Protein AF-A0A3N5ZN12-F1 (afdb_monomer)

Nearest PDB structures (foldseek):
  2n4b-assembly1_A  TM=4.924E-01  e=3.530E-03  Cupriavidus metallidurans CH34
  3q6a-assembly1_A  TM=5.476E-01  e=1.997E-02  Staphylococcus saprophyticus subsp. saprophyticus ATCC 15305 = NCTC 7292
  3q6a-assembly1_D  TM=5.446E-01  e=5.948E-02  Staphylococcus saprophyticus subsp. saprophyticus ATCC 15305 = NCTC 7292
  5f4h-assembly1_B  TM=5.008E-01  e=3.365E-01  Saccharolobus islandicus L.S.2.15
  6mab-assembly1_A  TM=4.861E-01  e=3.156E-01  Chlamydia trachomatis L2/434/Bu

Structure (mmCIF, N/CA/C/O backbone):
data_AF-A0A3N5ZN12-F1
#
_entry.id   AF-A0A3N5ZN12-F1
#
loop_
_atom_site.group_PDB
_atom_site.id
_atom_site.type_symbol
_atom_site.label_atom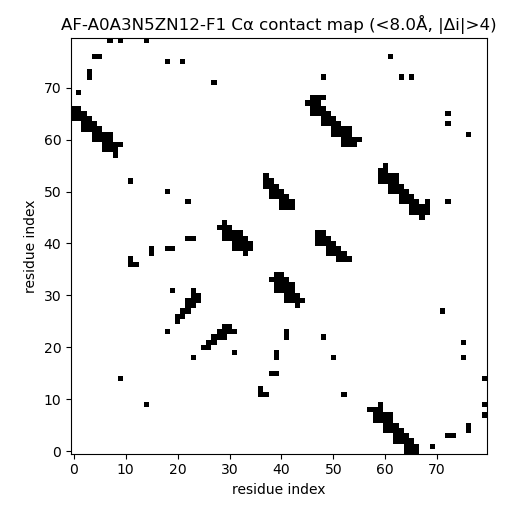_id
_atom_site.label_alt_id
_atom_site.label_comp_id
_atom_site.label_asym_id
_atom_site.label_entity_id
_atom_site.label_seq_id
_atom_site.pdbx_PDB_ins_code
_atom_site.Cartn_x
_atom_site.Cartn_y
_atom_site.Cartn_z
_atom_site.occupancy
_atom_site.B_iso_or_equiv
_atom_site.auth_seq_id
_atom_site.auth_comp_id
_atom_site.auth_asym_id
_atom_site.auth_atom_id
_atom_site.pdbx_PDB_model_num
ATOM 1 N N . MET A 1 1 ? 16.878 4.713 2.045 1.00 79.00 1 MET A N 1
ATOM 2 C CA . MET A 1 1 ? 15.550 4.179 2.410 1.00 79.00 1 MET A CA 1
ATOM 3 C C . MET A 1 1 ? 14.876 5.197 3.293 1.00 79.00 1 MET A C 1
ATOM 5 O O . MET A 1 1 ? 15.523 5.692 4.208 1.00 79.00 1 MET A O 1
ATOM 9 N N . LEU A 1 2 ? 13.628 5.528 2.982 1.00 93.12 2 LEU A N 1
ATOM 10 C CA . LEU A 1 2 ? 12.811 6.462 3.747 1.00 93.12 2 LEU A CA 1
ATOM 11 C C . LEU A 1 2 ? 11.667 5.692 4.405 1.00 93.12 2 LEU A C 1
ATOM 13 O O . LEU A 1 2 ? 11.108 4.791 3.783 1.00 93.12 2 LEU A O 1
ATOM 17 N N . ARG A 1 3 ? 11.309 6.074 5.633 1.00 95.31 3 ARG A N 1
ATOM 18 C CA . ARG A 1 3 ? 10.097 5.614 6.316 1.00 95.31 3 ARG A CA 1
ATOM 19 C C . ARG A 1 3 ? 9.247 6.822 6.673 1.00 95.31 3 ARG A C 1
ATOM 21 O O . ARG A 1 3 ? 9.759 7.788 7.235 1.00 95.31 3 ARG A O 1
ATOM 28 N N . ILE A 1 4 ? 7.970 6.774 6.321 1.00 95.06 4 ILE A N 1
ATOM 29 C CA . ILE A 1 4 ? 6.978 7.798 6.657 1.00 95.06 4 ILE A CA 1
ATOM 30 C C . ILE A 1 4 ? 5.731 7.116 7.205 1.00 95.06 4 ILE A C 1
ATOM 32 O O . ILE A 1 4 ? 5.344 6.061 6.713 1.00 95.06 4 ILE A O 1
ATOM 36 N N . ALA A 1 5 ? 5.107 7.706 8.220 1.00 94.50 5 ALA A N 1
ATOM 37 C CA . ALA A 1 5 ? 3.942 7.126 8.875 1.00 94.50 5 ALA A CA 1
ATOM 38 C C . ALA A 1 5 ? 2.820 8.153 9.048 1.00 94.50 5 ALA A C 1
ATOM 40 O O . ALA A 1 5 ? 3.084 9.347 9.213 1.00 94.50 5 ALA A O 1
ATOM 41 N N . LYS A 1 6 ? 1.569 7.685 9.017 1.00 94.25 6 LYS A N 1
ATOM 42 C CA . LYS A 1 6 ? 0.375 8.490 9.306 1.00 94.25 6 LYS A CA 1
ATOM 43 C C . LYS A 1 6 ? -0.682 7.642 10.004 1.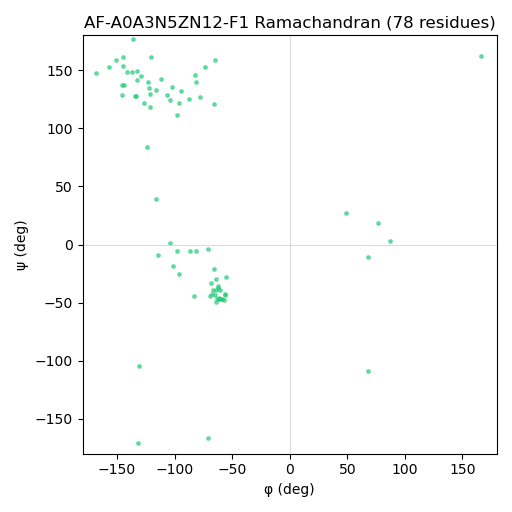00 94.25 6 LYS A C 1
ATOM 45 O O . LYS A 1 6 ? -0.959 6.524 9.575 1.00 94.25 6 LYS A O 1
ATOM 50 N N . SER A 1 7 ? -1.320 8.199 11.026 1.00 92.94 7 SER A N 1
ATOM 51 C CA . SER A 1 7 ? -2.471 7.572 11.676 1.00 92.94 7 SER A CA 1
ATOM 52 C C . SER A 1 7 ? -3.760 7.823 10.884 1.00 92.94 7 SER A C 1
ATOM 54 O O . SER A 1 7 ? -3.989 8.912 10.354 1.00 92.94 7 SER A O 1
ATOM 56 N N . THR A 1 8 ? -4.614 6.809 10.791 1.00 91.19 8 THR A N 1
ATOM 57 C CA . THR A 1 8 ? -5.910 6.840 10.109 1.00 91.19 8 THR A CA 1
ATOM 58 C C . THR A 1 8 ? -6.934 5.980 10.849 1.00 91.19 8 THR A C 1
ATOM 60 O O . THR A 1 8 ? -6.597 5.114 11.656 1.00 91.19 8 THR A O 1
ATOM 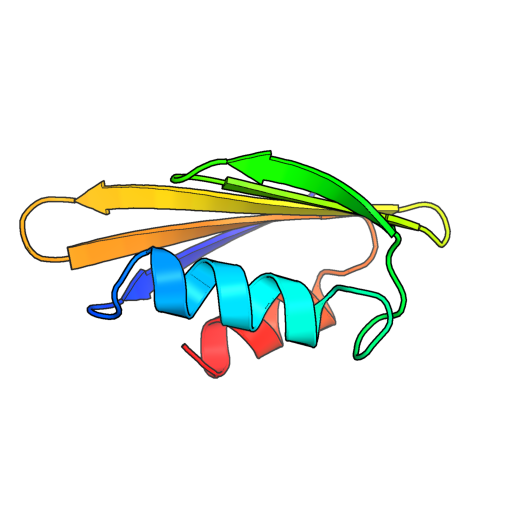63 N N . ARG A 1 9 ? -8.215 6.218 10.564 1.00 89.94 9 ARG A N 1
ATOM 64 C CA . ARG A 1 9 ? -9.349 5.448 11.104 1.00 89.94 9 ARG A CA 1
ATOM 65 C C . ARG A 1 9 ? -9.955 4.477 10.093 1.00 89.94 9 ARG A C 1
ATOM 67 O O . ARG A 1 9 ? -10.935 3.809 10.412 1.00 89.94 9 ARG A O 1
ATOM 74 N N . ARG A 1 10 ? -9.396 4.407 8.880 1.00 90.00 10 ARG A N 1
ATOM 75 C CA . ARG A 1 10 ? -9.848 3.474 7.840 1.00 90.00 10 ARG A CA 1
ATOM 76 C C . ARG A 1 10 ? -9.606 2.021 8.248 1.00 90.00 10 ARG A C 1
ATOM 78 O O . ARG A 1 10 ? -8.786 1.725 9.128 1.00 90.00 10 ARG A O 1
ATOM 85 N N . SER A 1 11 ? -10.345 1.106 7.629 1.00 90.31 11 SER A N 1
ATOM 86 C CA . SER A 1 11 ? -10.137 -0.323 7.856 1.00 90.31 11 SER A CA 1
ATOM 87 C C . SER A 1 11 ? -8.855 -0.816 7.162 1.00 90.31 11 SER A C 1
ATOM 89 O O . SER A 1 11 ? -8.452 -0.246 6.145 1.00 90.31 11 SER A O 1
ATOM 91 N N . PRO A 1 12 ? -8.201 -1.878 7.672 1.00 91.00 12 PRO A N 1
ATOM 92 C CA . PRO A 1 12 ? -7.001 -2.433 7.050 1.00 91.00 12 PRO A CA 1
ATOM 93 C C . PRO A 1 12 ? -7.227 -2.839 5.593 1.00 91.00 12 PRO A C 1
ATOM 95 O O . PRO A 1 12 ? -6.425 -2.496 4.730 1.00 91.00 12 PRO A O 1
ATOM 98 N N . ALA A 1 13 ? -8.359 -3.490 5.310 1.00 91.25 13 ALA A N 1
ATOM 99 C CA . ALA A 1 13 ? -8.726 -3.915 3.964 1.00 91.25 13 ALA A CA 1
ATOM 100 C C . ALA A 1 13 ? -8.816 -2.728 2.992 1.00 91.25 13 ALA A C 1
ATOM 102 O O . ALA A 1 13 ? -8.202 -2.770 1.930 1.00 91.25 13 ALA A O 1
ATOM 103 N N . GLU A 1 14 ? -9.480 -1.634 3.386 1.00 92.81 14 GLU A N 1
ATOM 104 C CA . GLU A 1 14 ? -9.563 -0.423 2.558 1.00 92.81 14 GLU A CA 1
ATOM 105 C C . GLU A 1 14 ? -8.183 0.178 2.267 1.00 92.81 14 GLU A C 1
ATOM 107 O O . GLU A 1 14 ? -7.934 0.645 1.155 1.00 92.81 14 GLU A O 1
ATOM 112 N N . ILE A 1 15 ? -7.278 0.171 3.251 1.00 93.88 15 ILE A N 1
ATOM 113 C CA . ILE A 1 15 ? -5.928 0.718 3.081 1.00 93.88 15 ILE A CA 1
ATOM 114 C C . ILE A 1 15 ? -5.110 -0.156 2.125 1.00 93.88 15 ILE A C 1
ATOM 116 O O . ILE A 1 15 ? -4.448 0.380 1.236 1.00 93.88 15 ILE A O 1
ATOM 120 N N . LEU A 1 16 ? -5.166 -1.482 2.278 1.00 94.25 16 LEU A N 1
ATOM 121 C CA . LEU A 1 16 ? -4.435 -2.421 1.423 1.00 94.25 16 LEU A CA 1
ATOM 122 C C . LEU A 1 16 ? -4.965 -2.418 -0.015 1.00 94.25 16 LEU A C 1
ATOM 124 O O . LEU A 1 16 ? -4.167 -2.367 -0.947 1.00 94.25 16 LEU A O 1
ATOM 128 N N . ASP A 1 17 ? -6.286 -2.389 -0.207 1.00 93.75 17 ASP A N 1
ATOM 129 C CA . ASP A 1 17 ? -6.900 -2.297 -1.537 1.00 93.75 17 ASP A CA 1
ATOM 130 C C . ASP A 1 17 ? -6.553 -0.966 -2.221 1.00 93.75 17 ASP A C 1
ATOM 132 O O . ASP A 1 17 ? -6.290 -0.911 -3.426 1.00 93.75 17 ASP A O 1
ATOM 136 N N . GLN A 1 18 ? -6.519 0.133 -1.459 1.00 93.94 18 GLN A N 1
ATOM 137 C CA . GLN A 1 18 ? -6.076 1.419 -1.988 1.00 93.94 18 GLN A CA 1
ATOM 138 C C . GLN A 1 18 ? -4.583 1.395 -2.338 1.00 93.94 18 GLN A C 1
ATOM 140 O O . GLN A 1 18 ? -4.202 1.972 -3.356 1.00 93.94 18 GLN A O 1
ATOM 145 N N . ALA A 1 19 ? -3.742 0.739 -1.531 1.00 94.88 19 ALA A N 1
ATOM 146 C CA . ALA A 1 19 ? -2.311 0.602 -1.795 1.00 94.88 19 ALA A CA 1
ATOM 147 C C . ALA A 1 19 ? -2.047 -0.221 -3.063 1.00 94.88 19 ALA A C 1
ATOM 149 O O . ALA A 1 19 ? -1.254 0.203 -3.898 1.00 94.88 19 ALA A O 1
ATOM 150 N N . GLU A 1 20 ? -2.758 -1.334 -3.255 1.00 94.56 20 GLU A N 1
ATOM 151 C CA . GLU A 1 20 ? -2.700 -2.153 -4.473 1.00 94.56 20 GLU A CA 1
ATOM 152 C C . GLU A 1 20 ? -3.047 -1.341 -5.722 1.00 94.56 20 GLU A C 1
ATOM 154 O O . GLU A 1 20 ? -2.294 -1.342 -6.693 1.00 94.56 20 GLU A O 1
ATOM 159 N N . ARG A 1 21 ? -4.139 -0.573 -5.681 1.00 94.06 21 ARG A N 1
ATOM 160 C CA . ARG A 1 21 ? -4.550 0.270 -6.814 1.00 94.06 21 ARG A CA 1
ATOM 161 C C . ARG A 1 21 ? -3.599 1.434 -7.073 1.00 94.06 21 ARG A C 1
ATOM 163 O O . ARG A 1 21 ? -3.464 1.859 -8.215 1.00 94.06 21 ARG A O 1
ATOM 170 N N . PHE A 1 22 ? -2.993 1.987 -6.024 1.00 95.38 22 PHE A N 1
ATOM 171 C CA . PHE A 1 22 ? -2.143 3.170 -6.132 1.00 95.38 22 PHE A CA 1
ATOM 172 C C . PHE A 1 22 ? -0.712 2.828 -6.555 1.00 95.38 22 PHE A C 1
ATOM 174 O O . PHE A 1 22 ? -0.160 3.511 -7.409 1.00 95.38 22 PHE A O 1
ATOM 181 N N . PHE A 1 23 ? -0.107 1.792 -5.973 1.00 95.12 23 PHE A N 1
ATOM 182 C CA . PHE A 1 23 ? 1.283 1.420 -6.248 1.00 95.12 23 PHE A CA 1
ATOM 183 C C . PHE A 1 23 ? 1.419 0.313 -7.298 1.00 95.12 23 PHE A C 1
ATOM 185 O O . PHE A 1 23 ? 2.453 0.244 -7.956 1.00 95.12 23 PHE A O 1
ATOM 192 N N . GLY A 1 24 ? 0.402 -0.534 -7.467 1.00 93.12 24 GLY A N 1
ATOM 193 C CA . GLY A 1 24 ? 0.420 -1.647 -8.415 1.00 93.12 24 GLY A CA 1
ATOM 194 C C . GLY A 1 24 ? 0.343 -1.223 -9.886 1.00 93.12 24 GLY A C 1
ATOM 195 O O . GLY A 1 24 ? 0.461 -0.045 -10.229 1.00 93.12 24 GLY A O 1
ATOM 196 N N . GLU A 1 25 ? 0.082 -2.191 -10.769 1.00 86.75 25 GLU A N 1
ATOM 197 C CA . GLU A 1 25 ? 0.051 -2.002 -12.232 1.00 86.75 25 GLU A CA 1
ATOM 198 C C . GLU A 1 25 ? -0.915 -0.901 -12.709 1.00 86.75 25 GLU A C 1
ATOM 200 O O . GLU A 1 25 ? -0.673 -0.270 -13.734 1.00 86.75 25 GLU A O 1
ATOM 205 N N . GLY A 1 26 ? -1.992 -0.635 -11.959 1.00 81.62 26 GLY A N 1
ATOM 206 C CA . GLY A 1 26 ? -2.968 0.416 -12.270 1.00 81.62 26 GLY A CA 1
ATOM 207 C C . GLY A 1 26 ? -2.573 1.836 -11.840 1.00 81.62 26 GLY A C 1
ATOM 208 O O . GLY A 1 26 ? -3.313 2.776 -12.136 1.00 81.62 26 GLY A O 1
ATOM 209 N N . GLY A 1 27 ? -1.452 2.000 -11.133 1.00 89.44 27 GLY A N 1
ATOM 210 C CA . GLY A 1 27 ? -0.982 3.277 -10.597 1.00 89.44 27 GLY A CA 1
ATOM 211 C C . GLY A 1 27 ? 0.488 3.532 -10.924 1.00 89.44 27 GLY A C 1
ATOM 212 O O . GLY A 1 27 ? 0.810 3.872 -12.058 1.00 89.44 27 GLY A O 1
ATOM 213 N N . GLU A 1 28 ? 1.381 3.379 -9.944 1.00 91.44 28 GLU A N 1
ATOM 214 C CA . GLU A 1 28 ? 2.836 3.563 -10.128 1.00 91.44 28 GLU A CA 1
ATOM 215 C C . GLU A 1 28 ? 3.506 2.445 -10.956 1.00 91.44 28 GLU A C 1
ATOM 217 O O . GLU A 1 28 ? 4.697 2.522 -11.257 1.00 91.44 28 GLU A O 1
ATOM 222 N N . GLY A 1 29 ? 2.764 1.403 -11.346 1.00 92.94 29 GLY A N 1
ATOM 223 C CA . GLY A 1 29 ? 3.256 0.355 -12.239 1.00 92.94 29 GLY A CA 1
ATOM 224 C C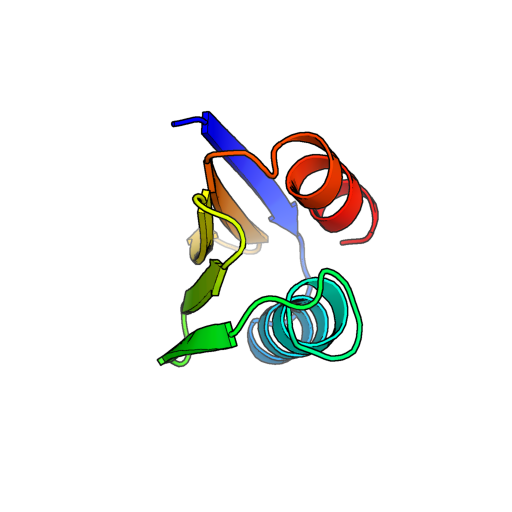 . GLY A 1 29 ? 4.180 -0.658 -11.561 1.00 92.94 29 GLY A C 1
ATOM 225 O O . GLY A 1 29 ? 4.945 -1.337 -12.246 1.00 92.94 29 GLY A O 1
ATOM 226 N N . LEU A 1 30 ? 4.162 -0.750 -10.227 1.00 95.06 30 LEU A N 1
ATOM 227 C CA . LEU A 1 30 ? 5.019 -1.678 -9.495 1.00 95.06 30 LEU A CA 1
ATOM 228 C C . LEU A 1 30 ? 4.419 -3.081 -9.455 1.00 95.06 30 LEU A C 1
ATOM 230 O O . LEU A 1 30 ? 3.208 -3.266 -9.326 1.00 95.06 30 LEU A O 1
ATOM 234 N N . ALA A 1 31 ? 5.288 -4.087 -9.488 1.00 94.94 31 ALA A N 1
ATOM 235 C CA . ALA A 1 31 ? 4.872 -5.465 -9.300 1.00 94.94 31 ALA A CA 1
ATOM 236 C C . ALA A 1 31 ? 4.636 -5.723 -7.809 1.00 94.94 31 ALA A C 1
ATOM 238 O O . ALA A 1 31 ? 5.520 -5.471 -6.986 1.00 94.94 31 ALA A O 1
ATOM 239 N N . GLN A 1 32 ? 3.462 -6.247 -7.451 1.00 95.38 32 GLN A N 1
ATOM 240 C CA . GLN A 1 32 ? 3.195 -6.695 -6.086 1.00 95.38 32 GLN A CA 1
ATOM 241 C C . GLN A 1 32 ? 4.091 -7.897 -5.762 1.00 95.38 32 GLN A C 1
ATOM 243 O O . GLN A 1 32 ? 4.019 -8.933 -6.421 1.00 95.38 32 GLN A O 1
ATOM 248 N N . THR A 1 33 ? 4.919 -7.769 -4.730 1.00 94.19 33 THR A N 1
ATOM 249 C CA . THR A 1 33 ? 5.851 -8.817 -4.287 1.00 94.19 33 THR A CA 1
ATOM 250 C C . THR A 1 33 ? 5.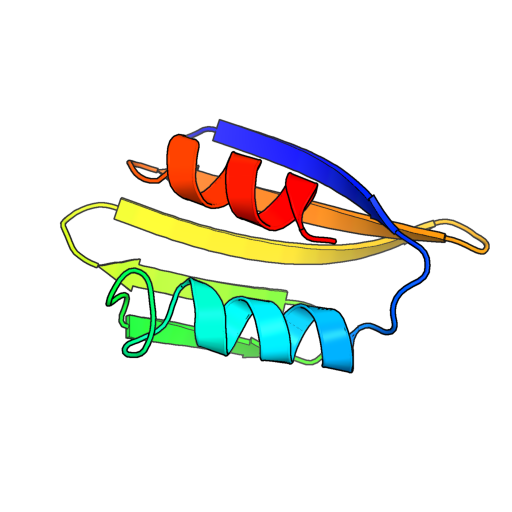354 -9.577 -3.062 1.00 94.19 33 THR A C 1
ATOM 252 O O . THR A 1 33 ? 5.814 -10.686 -2.806 1.00 94.19 33 THR A O 1
ATOM 255 N N . GLY A 1 34 ? 4.391 -9.024 -2.321 1.00 91.88 34 GLY A N 1
ATOM 256 C CA . GLY A 1 34 ? 3.757 -9.705 -1.195 1.00 91.88 34 GLY A CA 1
ATOM 257 C C . GLY A 1 34 ? 2.517 -8.970 -0.703 1.00 91.88 34 GLY A C 1
ATOM 258 O O . GLY A 1 34 ? 2.458 -7.746 -0.773 1.00 91.88 34 GLY A O 1
ATOM 259 N N . ARG A 1 35 ? 1.530 -9.718 -0.205 1.00 92.69 35 ARG A N 1
ATOM 260 C CA . ARG A 1 35 ? 0.295 -9.189 0.385 1.00 92.69 35 ARG A CA 1
ATOM 261 C C . ARG A 1 35 ? -0.157 -10.093 1.528 1.00 92.69 35 ARG A C 1
ATOM 263 O O . ARG A 1 35 ? -0.294 -11.295 1.336 1.00 92.69 35 ARG A O 1
ATOM 270 N N . ASN A 1 36 ? -0.412 -9.487 2.680 1.00 92.06 36 ASN A N 1
ATOM 271 C CA . ASN A 1 36 ? -0.962 -10.093 3.888 1.00 92.06 36 ASN A CA 1
ATOM 272 C C . ASN A 1 36 ? -2.043 -9.171 4.473 1.00 92.06 36 ASN A C 1
ATOM 274 O O . ASN A 1 36 ? -2.248 -8.058 3.999 1.00 92.06 36 ASN A O 1
ATOM 278 N N . GLU A 1 37 ? -2.699 -9.603 5.547 1.00 88.94 37 GLU A N 1
ATOM 279 C CA . GLU A 1 37 ? -3.750 -8.827 6.226 1.00 88.94 37 GLU A CA 1
ATOM 280 C C . GLU A 1 37 ? -3.237 -7.538 6.898 1.00 88.94 37 GLU A C 1
ATOM 282 O O . GLU A 1 37 ? -4.014 -6.615 7.138 1.00 88.94 37 GLU A O 1
ATOM 287 N N . CYS A 1 38 ? -1.933 -7.449 7.184 1.00 90.00 38 CYS A N 1
ATOM 288 C CA . CYS A 1 38 ? -1.307 -6.290 7.826 1.00 90.00 38 CYS A CA 1
ATOM 289 C C . CYS A 1 38 ? -0.310 -5.540 6.936 1.00 90.00 38 CYS A C 1
ATOM 291 O O . CYS A 1 38 ? 0.165 -4.476 7.327 1.00 90.00 38 CYS A O 1
ATOM 293 N N . CYS A 1 39 ? 0.051 -6.071 5.766 1.00 93.94 39 CYS A N 1
ATOM 294 C CA . CYS A 1 39 ? 1.103 -5.473 4.953 1.00 93.94 39 CYS A CA 1
ATOM 295 C C . CYS A 1 39 ? 1.007 -5.832 3.473 1.00 93.94 39 CYS A C 1
ATOM 297 O O . CYS A 1 39 ? 0.507 -6.890 3.093 1.00 93.94 39 CYS A O 1
ATOM 299 N N . ILE A 1 40 ? 1.519 -4.942 2.630 1.00 96.19 40 ILE A N 1
ATOM 300 C CA . ILE A 1 40 ? 1.613 -5.137 1.185 1.00 96.19 40 ILE A CA 1
ATOM 301 C C . ILE A 1 40 ? 2.902 -4.501 0.668 1.00 96.19 40 ILE A C 1
ATOM 303 O O . ILE A 1 40 ? 3.274 -3.404 1.083 1.00 96.19 40 ILE A O 1
ATOM 307 N N . SER A 1 41 ? 3.587 -5.203 -0.227 1.00 96.56 41 SER A N 1
ATOM 308 C CA . SER A 1 41 ? 4.893 -4.814 -0.750 1.00 96.56 41 SER A CA 1
ATOM 309 C C . SER A 1 41 ? 4.904 -4.854 -2.269 1.00 96.56 41 SER A C 1
ATOM 311 O O . SER A 1 41 ? 4.298 -5.730 -2.889 1.00 96.56 41 SER A O 1
ATOM 313 N N . PHE A 1 42 ? 5.643 -3.921 -2.856 1.00 96.75 42 PHE A N 1
ATOM 314 C CA . PHE A 1 42 ? 5.802 -3.747 -4.288 1.00 96.75 42 PHE A CA 1
ATOM 315 C C . PHE A 1 42 ? 7.264 -3.472 -4.637 1.00 96.75 42 PHE A C 1
ATOM 317 O O . PHE A 1 42 ? 7.989 -2.833 -3.870 1.00 96.75 42 PHE A O 1
ATOM 324 N N . ALA A 1 43 ? 7.694 -3.920 -5.813 1.00 95.12 43 ALA A N 1
ATOM 325 C CA . ALA A 1 43 ? 9.022 -3.637 -6.343 1.00 95.12 43 ALA A CA 1
ATOM 326 C C . ALA A 1 43 ? 8.970 -3.384 -7.851 1.00 95.12 43 ALA A C 1
ATOM 328 O O . ALA A 1 43 ? 8.144 -3.944 -8.571 1.00 95.12 43 ALA A O 1
ATOM 329 N N . GLY A 1 44 ? 9.871 -2.533 -8.331 1.00 93.25 44 GLY A N 1
ATOM 330 C CA . GLY A 1 44 ? 9.927 -2.145 -9.737 1.00 93.25 44 GLY A CA 1
ATOM 331 C C . GLY A 1 44 ? 10.816 -0.927 -9.952 1.00 93.25 44 GLY A C 1
ATOM 332 O O . GLY A 1 44 ? 11.167 -0.231 -9.002 1.00 93.25 44 GLY A O 1
ATOM 333 N N . ALA A 1 45 ? 11.228 -0.705 -11.202 1.00 88.56 45 ALA A N 1
ATOM 334 C CA . ALA A 1 45 ? 12.032 0.448 -11.633 1.00 88.56 45 ALA A CA 1
ATOM 335 C C . ALA A 1 45 ? 13.289 0.751 -10.775 1.00 88.56 45 ALA A C 1
ATOM 337 O O . ALA A 1 45 ? 13.744 1.887 -10.712 1.00 88.56 45 ALA A O 1
ATOM 338 N N . GLY A 1 46 ? 13.870 -0.268 -10.126 1.00 90.62 46 GLY A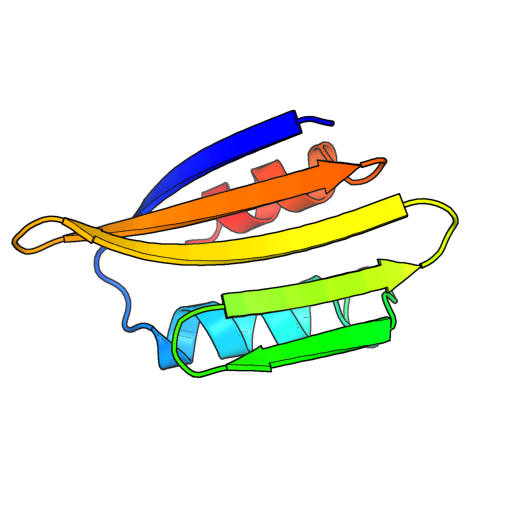 N 1
ATOM 339 C CA . GLY A 1 46 ? 15.066 -0.132 -9.281 1.00 90.62 46 GLY A CA 1
ATOM 340 C C . GLY A 1 46 ? 14.806 0.241 -7.814 1.00 90.62 46 GLY A C 1
ATOM 341 O O . G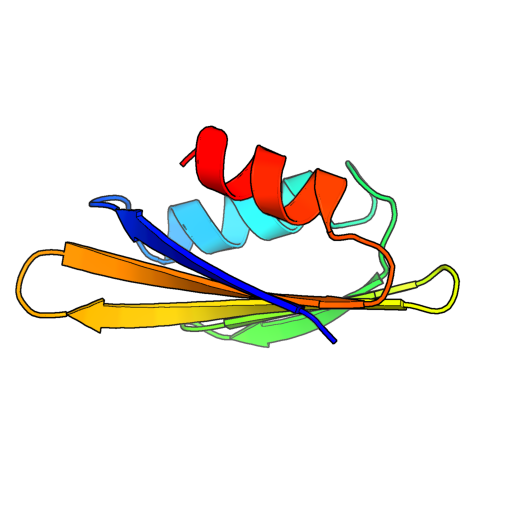LY A 1 46 ? 15.765 0.383 -7.054 1.00 90.62 46 GLY A O 1
ATOM 342 N N . GLY A 1 47 ? 13.544 0.351 -7.396 1.00 93.88 47 GLY A N 1
ATOM 343 C CA . GLY A 1 47 ? 13.147 0.648 -6.021 1.00 93.88 47 GLY A CA 1
ATOM 344 C C . GLY A 1 47 ? 12.067 -0.293 -5.482 1.00 93.88 47 GLY A C 1
ATOM 345 O O . GLY A 1 47 ? 11.725 -1.312 -6.092 1.00 93.88 47 GLY A O 1
ATOM 346 N N . HIS A 1 48 ? 11.535 0.058 -4.313 1.00 95.12 48 HIS A N 1
ATOM 347 C CA . HIS A 1 48 ? 10.490 -0.708 -3.636 1.00 95.12 48 HIS A CA 1
ATOM 348 C C . HIS A 1 48 ? 9.596 0.182 -2.779 1.00 95.12 48 HIS A C 1
ATOM 350 O O . HIS A 1 48 ? 9.997 1.270 -2.364 1.00 95.12 48 HIS A O 1
ATOM 356 N N . VAL A 1 49 ? 8.395 -0.316 -2.497 1.00 96.56 49 VAL A N 1
ATOM 357 C CA . VAL A 1 49 ? 7.433 0.270 -1.561 1.00 96.56 49 VAL A CA 1
ATOM 358 C C . VAL A 1 49 ? 6.892 -0.849 -0.683 1.00 96.56 49 VAL A C 1
ATOM 360 O O . VAL A 1 49 ? 6.415 -1.851 -1.200 1.00 96.56 49 VAL A O 1
ATOM 363 N N . ALA A 1 50 ? 6.940 -0.687 0.633 1.00 96.62 50 ALA A N 1
ATOM 364 C CA . ALA A 1 50 ? 6.330 -1.601 1.588 1.00 96.62 50 ALA A CA 1
ATOM 365 C C . ALA A 1 50 ? 5.415 -0.813 2.524 1.00 96.62 50 ALA A C 1
ATOM 367 O O . ALA A 1 50 ? 5.856 0.116 3.197 1.00 96.62 50 ALA A O 1
ATOM 368 N N . VAL A 1 51 ? 4.140 -1.184 2.552 1.00 96.62 51 VAL A N 1
ATOM 369 C CA . VAL A 1 51 ? 3.115 -0.597 3.413 1.00 96.62 51 VAL A CA 1
ATOM 370 C C . VAL A 1 51 ? 2.846 -1.565 4.555 1.00 96.62 51 VAL A C 1
ATOM 372 O O . VAL A 1 51 ? 2.510 -2.725 4.320 1.00 96.62 51 VAL A O 1
ATOM 375 N N . THR A 1 52 ? 2.978 -1.084 5.785 1.00 96.19 52 THR A N 1
ATOM 376 C CA . THR A 1 52 ? 2.732 -1.848 7.010 1.00 96.19 52 THR A CA 1
ATOM 377 C C . THR A 1 52 ? 1.665 -1.150 7.837 1.00 96.19 52 THR A C 1
ATOM 379 O O . THR A 1 52 ? 1.699 0.066 8.018 1.00 96.19 52 THR A O 1
ATOM 382 N N . LEU A 1 53 ? 0.711 -1.925 8.336 1.00 94.50 53 LEU A N 1
ATOM 383 C CA . LEU A 1 53 ? -0.362 -1.467 9.203 1.00 94.50 53 LEU A CA 1
ATOM 384 C C . LEU A 1 53 ? -0.097 -1.946 10.624 1.00 94.50 53 LEU A C 1
ATOM 386 O O . LEU A 1 53 ? 0.104 -3.138 10.858 1.00 94.50 53 LEU A O 1
ATOM 390 N N . SER A 1 54 ? -0.144 -1.021 11.574 1.00 92.00 54 SER A N 1
ATOM 391 C CA . SER A 1 54 ? -0.112 -1.316 13.003 1.00 92.00 54 SER A CA 1
ATOM 392 C C . SER A 1 54 ? -1.346 -0.735 13.686 1.00 92.00 54 SER A C 1
ATOM 394 O O . SER A 1 54 ? -1.811 0.357 13.355 1.00 92.00 54 SER A O 1
ATOM 396 N N . GLU A 1 55 ? -1.920 -1.481 14.628 1.00 87.12 55 GLU A N 1
ATOM 397 C CA . GLU A 1 55 ? -3.019 -0.980 15.454 1.00 87.12 55 GLU A CA 1
ATOM 398 C C . GLU A 1 55 ? -2.450 -0.253 16.674 1.00 87.12 55 GLU A C 1
ATOM 400 O O . GLU A 1 55 ? -1.662 -0.815 17.435 1.00 87.12 55 GLU A O 1
ATOM 405 N N . GLU A 1 56 ? -2.856 1.000 16.863 1.00 80.88 56 GLU A N 1
ATOM 406 C CA . GLU A 1 56 ? -2.432 1.850 17.971 1.00 80.88 56 GLU A CA 1
ATOM 407 C C . GLU A 1 56 ? -3.678 2.348 18.720 1.00 80.88 56 GLU A C 1
ATOM 409 O O . GLU A 1 56 ? -4.253 3.410 18.467 1.00 80.88 56 GLU A O 1
ATOM 414 N N . GLY A 1 57 ? -4.164 1.508 19.637 1.00 78.12 57 GLY A N 1
ATOM 415 C CA . GLY A 1 57 ? -5.363 1.785 20.424 1.00 78.12 57 GLY A CA 1
ATOM 416 C C . GLY A 1 57 ? -6.639 1.791 19.577 1.00 78.12 57 GLY A C 1
ATOM 417 O O . GLY A 1 57 ? -7.129 0.738 19.181 1.00 78.12 57 GLY A O 1
ATOM 418 N N . ARG A 1 58 ? -7.226 2.975 19.359 1.00 77.31 58 ARG A N 1
ATOM 419 C CA . ARG A 1 58 ? -8.445 3.153 18.537 1.00 77.31 58 ARG A CA 1
ATOM 420 C C . ARG A 1 58 ? -8.148 3.597 17.106 1.00 77.31 58 ARG A C 1
ATOM 422 O O . ARG A 1 58 ? -9.077 3.720 16.309 1.00 77.31 58 ARG A O 1
ATOM 429 N N . GLU A 1 59 ? -6.890 3.881 16.799 1.00 85.38 59 GLU A N 1
ATOM 430 C CA . GLU A 1 59 ? -6.448 4.368 15.497 1.00 85.38 59 GLU A CA 1
ATOM 431 C C . GLU A 1 59 ? -5.439 3.381 14.905 1.00 85.38 59 GLU A C 1
ATOM 433 O O . GLU A 1 59 ? -4.906 2.513 15.596 1.00 85.38 59 GLU A O 1
ATOM 438 N N . ARG A 1 60 ? -5.230 3.453 13.592 1.00 89.75 60 ARG A N 1
ATOM 439 C CA . ARG A 1 60 ? -4.276 2.598 12.885 1.00 89.75 60 ARG A CA 1
ATOM 440 C C . ARG A 1 60 ? -3.181 3.450 12.303 1.00 89.75 60 ARG A C 1
ATOM 442 O O . ARG A 1 60 ? -3.467 4.453 11.655 1.00 89.75 60 ARG A O 1
ATOM 449 N N . THR A 1 61 ? -1.947 3.033 12.493 1.00 94.25 61 THR A N 1
ATOM 450 C CA . THR A 1 61 ? -0.788 3.698 11.923 1.00 94.25 61 THR A CA 1
ATOM 451 C C . THR A 1 61 ? -0.413 2.982 10.630 1.00 94.25 61 THR A C 1
ATOM 453 O O . THR A 1 61 ? -0.199 1.772 10.600 1.00 94.25 61 THR A O 1
ATOM 456 N N . VAL A 1 62 ? -0.398 3.739 9.534 1.00 95.56 62 VAL A N 1
ATOM 457 C CA . VAL A 1 62 ? 0.063 3.288 8.220 1.00 95.56 62 VAL A CA 1
ATOM 458 C C . VAL A 1 62 ? 1.492 3.759 8.059 1.00 95.56 62 VAL A C 1
ATOM 460 O O . VAL A 1 62 ? 1.735 4.961 7.954 1.00 95.56 62 VAL A O 1
ATOM 463 N N . GLU A 1 63 ? 2.429 2.824 8.044 1.00 96.19 63 GLU A N 1
ATOM 464 C CA . GLU A 1 63 ? 3.834 3.086 7.771 1.00 96.19 63 GLU A CA 1
ATOM 465 C C . GLU A 1 63 ? 4.164 2.679 6.336 1.00 96.19 63 GLU A C 1
ATOM 467 O O . GLU A 1 63 ? 3.766 1.612 5.872 1.00 96.19 63 GLU A O 1
ATOM 472 N N . ILE A 1 64 ? 4.907 3.528 5.632 1.00 96.62 64 ILE A N 1
ATOM 473 C CA . ILE A 1 64 ? 5.417 3.247 4.296 1.00 96.62 64 ILE A CA 1
ATOM 474 C C . ILE A 1 64 ? 6.925 3.353 4.323 1.00 96.62 64 ILE A C 1
ATOM 476 O O . ILE A 1 64 ? 7.490 4.421 4.569 1.00 96.62 64 ILE A O 1
ATOM 480 N N . GLU A 1 65 ? 7.566 2.238 4.021 1.00 96.75 65 GLU A N 1
ATOM 481 C CA . GLU A 1 65 ? 8.970 2.183 3.683 1.00 96.75 65 GLU A CA 1
ATOM 482 C C . GLU A 1 65 ? 9.123 2.246 2.166 1.00 96.75 65 GLU A C 1
ATOM 484 O O . GLU A 1 65 ? 8.445 1.532 1.430 1.00 96.75 65 GLU A O 1
ATOM 489 N N . THR A 1 66 ? 10.016 3.103 1.684 1.00 95.62 66 THR A N 1
ATOM 490 C CA . THR A 1 66 ? 10.222 3.277 0.249 1.00 95.62 66 THR A CA 1
ATOM 491 C C . THR A 1 66 ? 11.675 3.557 -0.120 1.00 95.62 66 THR A C 1
ATOM 493 O O . THR A 1 66 ? 12.471 4.110 0.657 1.00 95.62 66 THR A O 1
ATOM 496 N N . ARG A 1 67 ? 12.018 3.178 -1.350 1.00 95.44 67 ARG A N 1
ATOM 497 C CA . ARG A 1 67 ? 13.241 3.550 -2.055 1.00 95.44 67 ARG A CA 1
ATOM 498 C C . ARG A 1 67 ? 12.868 3.980 -3.470 1.00 95.44 67 ARG A C 1
ATOM 500 O O . ARG A 1 67 ? 12.181 3.232 -4.147 1.00 95.44 67 ARG A O 1
ATOM 507 N N . GLU A 1 68 ? 13.322 5.157 -3.896 1.00 94.38 68 GLU A N 1
ATOM 508 C CA . GLU A 1 68 ? 12.970 5.824 -5.168 1.00 94.38 68 GLU A CA 1
ATOM 509 C C . GLU A 1 68 ? 11.511 6.323 -5.305 1.00 94.38 68 GLU A C 1
ATOM 511 O O . GLU A 1 68 ? 11.237 7.126 -6.190 1.00 94.38 68 GLU A O 1
ATOM 516 N N . PHE A 1 69 ? 10.585 5.963 -4.403 1.00 94.81 69 PHE A N 1
ATOM 517 C CA . PHE A 1 69 ? 9.166 6.368 -4.480 1.00 94.81 69 PHE A CA 1
ATOM 518 C C . PHE A 1 69 ? 8.716 7.258 -3.307 1.00 94.81 69 PHE A C 1
ATOM 520 O O . PHE A 1 69 ? 7.595 7.123 -2.814 1.00 94.81 69 PHE A O 1
ATOM 527 N N . GLU A 1 70 ? 9.564 8.186 -2.843 1.00 94.69 70 GLU A N 1
ATOM 528 C CA . GLU A 1 70 ? 9.212 9.106 -1.743 1.00 94.69 70 GLU A CA 1
ATOM 529 C C . GLU A 1 70 ? 7.982 9.969 -2.074 1.00 94.69 70 GLU A C 1
ATOM 531 O O . GLU A 1 70 ? 7.067 10.090 -1.257 1.00 94.69 70 GLU A O 1
ATOM 536 N N . TYR A 1 71 ? 7.938 10.557 -3.271 1.00 94.56 71 TYR A N 1
ATOM 537 C CA . TYR A 1 71 ? 6.830 11.424 -3.673 1.00 94.56 71 TYR A CA 1
ATOM 538 C C . TYR A 1 71 ? 5.488 10.664 -3.762 1.00 94.56 71 TYR A C 1
ATOM 540 O O . TYR A 1 71 ? 4.522 11.106 -3.128 1.00 94.56 71 TYR A O 1
ATOM 548 N N . PRO A 1 72 ? 5.403 9.497 -4.440 1.00 94.12 72 PRO A N 1
ATOM 549 C CA . PRO A 1 72 ? 4.210 8.651 -4.403 1.00 94.12 72 PRO A CA 1
ATOM 550 C C . PRO A 1 72 ? 3.797 8.236 -2.988 1.00 94.12 72 PRO A C 1
ATOM 552 O O . PRO A 1 72 ? 2.615 8.311 -2.651 1.00 94.12 72 PRO A O 1
ATOM 555 N N . ALA A 1 73 ? 4.758 7.867 -2.134 1.00 95.12 73 ALA A N 1
ATOM 556 C CA . ALA A 1 73 ? 4.484 7.464 -0.757 1.00 95.12 73 ALA A CA 1
ATOM 557 C C . ALA A 1 73 ? 3.834 8.595 0.058 1.00 95.12 73 ALA A C 1
ATOM 559 O O . ALA A 1 73 ? 2.818 8.375 0.721 1.00 95.12 73 ALA A O 1
ATOM 560 N N . ARG A 1 74 ? 4.357 9.827 -0.037 1.00 95.12 74 ARG A N 1
ATOM 561 C CA . ARG A 1 74 ? 3.760 10.999 0.630 1.00 95.12 74 ARG A CA 1
ATOM 562 C C . ARG A 1 74 ? 2.342 11.271 0.129 1.00 95.12 74 ARG A C 1
ATOM 564 O O . ARG A 1 74 ? 1.430 11.421 0.940 1.00 95.12 74 ARG A O 1
ATOM 571 N N . ARG A 1 75 ? 2.128 11.254 -1.191 1.00 95.50 75 ARG A N 1
ATOM 572 C CA . ARG A 1 75 ? 0.795 11.469 -1.779 1.00 95.50 75 ARG A CA 1
ATOM 573 C C . ARG A 1 75 ? -0.224 10.413 -1.372 1.00 95.50 75 ARG A C 1
ATOM 575 O O . ARG A 1 75 ? -1.401 10.727 -1.208 1.00 95.50 75 ARG A O 1
ATOM 582 N N . PHE A 1 76 ? 0.199 9.160 -1.249 1.00 95.12 76 PHE A N 1
ATOM 583 C CA . PHE A 1 76 ? -0.682 8.099 -0.784 1.00 95.12 76 PHE A CA 1
ATOM 584 C C . PHE A 1 76 ? -1.149 8.371 0.651 1.00 95.12 76 PHE A C 1
ATOM 586 O O . PHE A 1 76 ? -2.352 8.330 0.910 1.00 95.12 76 PHE A O 1
ATOM 593 N N . LEU A 1 77 ? -0.231 8.740 1.554 1.00 93.81 77 LEU A N 1
ATOM 594 C CA . LEU A 1 77 ? -0.580 9.103 2.931 1.00 93.81 77 LEU A CA 1
ATOM 595 C C . LEU A 1 77 ? -1.496 10.335 2.998 1.00 93.81 77 LEU A C 1
ATOM 597 O O . LEU A 1 77 ? -2.389 10.385 3.838 1.00 93.81 77 LEU 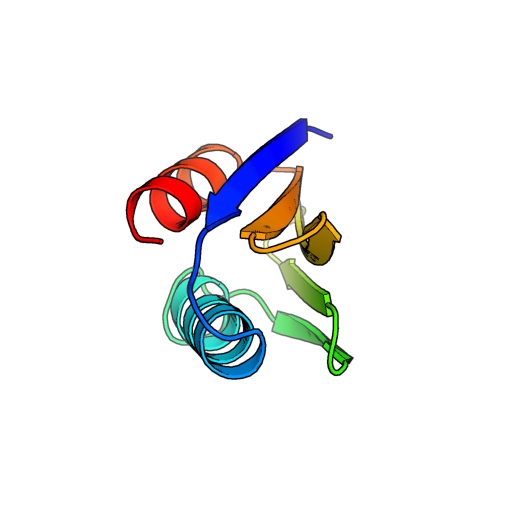A O 1
ATOM 601 N N . GLU A 1 78 ? -1.333 11.323 2.120 1.00 92.94 78 GLU A N 1
ATOM 602 C CA . GLU A 1 78 ? -2.240 12.482 2.045 1.00 92.94 78 GLU A CA 1
ATOM 603 C C . GLU A 1 78 ? -3.674 12.097 1.646 1.00 92.94 78 GLU A C 1
ATOM 605 O O . GLU A 1 78 ? -4.624 12.744 2.083 1.00 92.94 78 GLU A O 1
ATOM 610 N N . ARG A 1 79 ? -3.843 11.024 0.861 1.00 89.19 79 ARG A N 1
ATOM 611 C CA . ARG A 1 79 ? -5.146 10.522 0.384 1.00 89.19 79 ARG A CA 1
ATOM 612 C C . ARG A 1 79 ? -5.846 9.550 1.343 1.00 89.19 79 ARG A C 1
ATOM 614 O O . ARG A 1 79 ? -6.976 9.143 1.054 1.00 89.19 79 ARG A O 1
ATOM 621 N N . LEU A 1 80 ? -5.194 9.159 2.440 1.00 86.44 80 LEU A N 1
ATOM 622 C CA . LEU A 1 80 ? -5.756 8.341 3.525 1.00 86.44 80 LEU A CA 1
ATOM 623 C C . LEU A 1 80 ? -6.453 9.201 4.579 1.00 86.44 80 LEU A C 1
ATOM 625 O O . LEU A 1 80 ? -7.613 8.863 4.913 1.00 86.44 80 LEU A O 1
#

Secondary structure (DSSP, 8-state):
-EEEEEEE-S-HHHHHHHHHHHHSTTTT-PEEEEE-SSEEEEEETTEEEEEEEEEETTEEEEEEEEES-HHHHHHHHHT-

Solvent-accessible surface area (backbone atoms only — not comparable to full-atom values): 4464 Å² total; per-residue (Å²): 123,48,77,52,72,48,76,37,81,72,54,59,66,62,53,52,56,49,45,47,49,48,44,16,73,82,47,71,54,19,46,75,74,46,78,58,91,49,34,41,29,30,38,46,98,92,28,35,41,36,40,40,55,44,83,55,92,93,37,29,37,41,33,37,40,26,33,95,39,62,69,62,52,54,54,52,61,74,74,103

Radi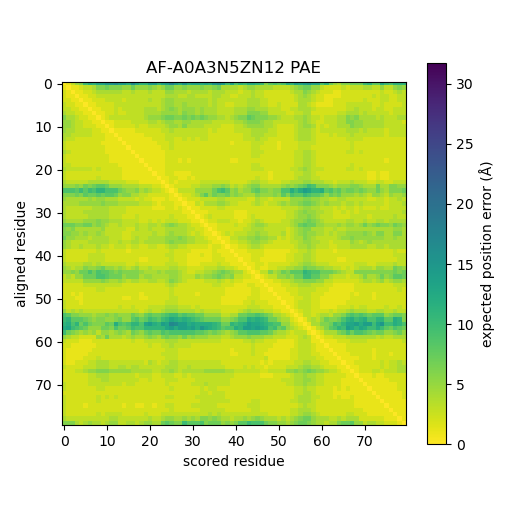us of gyration: 11.45 Å; Cα contacts (8 Å, |Δi|>4): 151; chains: 1; bounding box: 26×23×33 Å

pLDDT: mean 92.48, std 4.27, range [77.31, 96.75]

Foldseek 3Di:
DDKDKDKDQDQLVVLQVLCCCCCDCNHVPWHWPDDDSFKTKTDDPPKIKIWGWDDDPNIIMIMIDIDPCPPSVVVSNVVD

Mean predicted aligned error: 3.26 Å

Sequence (80 aa):
MLRIAKSTRRSPAEILDQAERFFGEGGEGLAQTGRNECCISFAGAGGHVAVTLSEEGRERTVEIETREFEYPARRFLERL